Protein AF-A0A6N7I2S1-F1 (afdb_monomer_lite)

Sequence (105 aa):
MAGFEADAGTLRGAAPRIFDASDQIGDAAATVRAAQVTPDSLGRVEGAGAFSVAVAAFAEAHGADLEHGSMWVNDAGDGLLKAAGDYERADADNAAGLSKPGGEQ

Structure (mmCIF, N/CA/C/O backbone):
data_AF-A0A6N7I2S1-F1
#
_entry.id   AF-A0A6N7I2S1-F1
#
loop_
_atom_site.group_PDB
_atom_site.id
_atom_site.type_symbol
_atom_site.label_atom_id
_atom_site.label_alt_id
_atom_site.label_comp_id
_atom_site.label_asym_id
_atom_site.label_entity_id
_atom_site.label_seq_id
_atom_site.pdbx_PDB_ins_code
_atom_site.Cartn_x
_atom_site.Cartn_y
_atom_site.Cartn_z
_atom_site.occupancy
_atom_site.B_iso_or_equiv
_a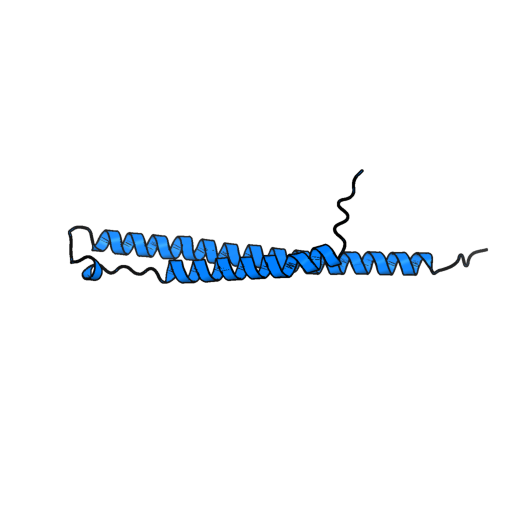tom_site.auth_seq_id
_atom_site.auth_comp_id
_atom_site.auth_asym_id
_atom_site.auth_atom_id
_atom_site.pdbx_PDB_model_num
ATOM 1 N N . MET A 1 1 ? 22.776 -21.081 -20.594 1.00 37.72 1 MET A N 1
ATOM 2 C CA . MET A 1 1 ? 22.426 -20.181 -19.477 1.00 37.72 1 MET A CA 1
ATOM 3 C C . MET A 1 1 ? 21.300 -19.300 -19.981 1.00 37.72 1 MET A C 1
ATOM 5 O O . MET A 1 1 ? 21.569 -18.450 -20.815 1.00 37.72 1 MET A O 1
ATOM 9 N N . ALA A 1 2 ? 20.051 -19.580 -19.607 1.00 38.72 2 ALA A N 1
ATOM 10 C CA . ALA A 1 2 ? 18.934 -18.709 -19.960 1.00 38.72 2 ALA A CA 1
ATOM 11 C C . ALA A 1 2 ? 19.049 -17.456 -19.086 1.00 38.72 2 ALA A C 1
ATOM 13 O O . ALA A 1 2 ? 18.738 -17.506 -17.898 1.00 38.72 2 ALA A O 1
ATOM 14 N N . GLY A 1 3 ? 19.606 -16.379 -19.639 1.00 41.44 3 GLY A N 1
ATOM 15 C CA . GLY A 1 3 ? 19.485 -15.070 -19.015 1.00 41.44 3 GLY A CA 1
ATOM 16 C C . GLY A 1 3 ? 18.005 -14.723 -19.010 1.00 41.44 3 GLY A C 1
ATOM 17 O O . GLY A 1 3 ? 17.370 -14.764 -20.060 1.00 41.44 3 GLY A O 1
ATOM 18 N N . PHE A 1 4 ? 17.432 -14.460 -17.839 1.00 47.50 4 PHE A N 1
ATOM 19 C CA . PHE A 1 4 ? 16.151 -13.768 -17.780 1.00 47.50 4 PHE A CA 1
ATOM 20 C C . PHE A 1 4 ? 16.403 -12.363 -18.328 1.00 47.50 4 PHE A C 1
ATOM 22 O O . PHE A 1 4 ? 16.860 -11.474 -17.616 1.00 47.50 4 PHE A O 1
ATOM 29 N N . GLU A 1 5 ? 16.196 -12.208 -19.629 1.00 55.22 5 GLU A N 1
ATOM 30 C CA . GLU A 1 5 ? 16.240 -10.947 -20.353 1.00 55.22 5 GLU A CA 1
ATOM 31 C C . GLU A 1 5 ? 14.960 -10.183 -19.994 1.00 55.22 5 GLU A C 1
ATOM 33 O O . GLU A 1 5 ? 13.983 -10.166 -20.734 1.00 55.22 5 GLU A O 1
ATOM 38 N N . ALA A 1 6 ? 14.905 -9.641 -18.775 1.00 60.66 6 ALA A N 1
ATOM 39 C CA . ALA A 1 6 ? 13.942 -8.595 -18.478 1.00 60.66 6 ALA A CA 1
ATOM 40 C C . ALA A 1 6 ? 14.460 -7.330 -19.167 1.00 60.66 6 ALA A C 1
ATOM 42 O O . ALA A 1 6 ? 15.328 -6.643 -18.631 1.00 60.66 6 ALA A O 1
ATOM 43 N N . ASP A 1 7 ? 13.979 -7.068 -20.382 1.00 77.88 7 ASP A N 1
ATOM 44 C CA . ASP A 1 7 ? 14.279 -5.826 -21.086 1.00 77.88 7 ASP A CA 1
ATOM 45 C C . ASP A 1 7 ? 13.732 -4.619 -20.294 1.00 77.88 7 ASP A C 1
ATOM 47 O O . ASP A 1 7 ? 12.789 -4.734 -19.497 1.00 77.88 7 ASP A O 1
ATOM 51 N N . ALA A 1 8 ? 14.316 -3.438 -20.501 1.00 84.50 8 ALA A N 1
ATOM 52 C CA . ALA A 1 8 ? 13.928 -2.222 -19.784 1.00 84.50 8 ALA A CA 1
ATOM 53 C C . ALA A 1 8 ? 12.433 -1.866 -19.940 1.00 84.50 8 ALA A C 1
ATOM 55 O O . ALA A 1 8 ? 11.831 -1.284 -19.033 1.00 84.50 8 ALA A O 1
ATOM 56 N N . GLY A 1 9 ? 11.813 -2.225 -21.065 1.00 86.06 9 GLY A N 1
ATOM 57 C CA . GLY A 1 9 ? 10.381 -2.075 -21.309 1.00 86.06 9 GLY A CA 1
ATOM 58 C C . GLY A 1 9 ? 9.537 -2.995 -20.429 1.00 86.06 9 GLY A C 1
ATOM 59 O O . GLY A 1 9 ? 8.554 -2.533 -19.849 1.00 86.06 9 GLY A O 1
ATOM 60 N N . THR A 1 10 ? 9.948 -4.251 -20.243 1.00 90.06 10 THR A N 1
ATOM 61 C CA . THR A 1 10 ? 9.299 -5.188 -19.309 1.00 90.06 10 THR A CA 1
ATOM 62 C C . THR A 1 10 ? 9.318 -4.654 -17.873 1.00 90.06 10 THR A C 1
ATOM 64 O O . THR A 1 10 ? 8.284 -4.646 -17.199 1.00 90.06 10 THR A O 1
ATOM 67 N N . LEU A 1 11 ? 10.463 -4.137 -17.413 1.00 90.94 11 LEU A N 1
ATOM 68 C CA . LEU A 1 11 ? 10.600 -3.562 -16.068 1.00 90.94 11 LEU A CA 1
ATOM 69 C C . LEU A 1 11 ? 9.719 -2.315 -15.881 1.00 90.94 11 LEU A C 1
ATOM 71 O O . LEU A 1 11 ? 8.994 -2.210 -14.889 1.00 90.94 11 LEU A O 1
ATOM 75 N N . ARG A 1 12 ? 9.701 -1.406 -16.865 1.00 92.69 12 ARG A N 1
ATOM 76 C CA . ARG A 1 12 ? 8.804 -0.238 -16.847 1.00 92.69 12 ARG A CA 1
ATOM 77 C C . ARG A 1 12 ? 7.334 -0.608 -16.922 1.00 92.69 12 ARG A C 1
ATOM 79 O O . ARG A 1 12 ? 6.521 0.069 -16.310 1.00 92.69 12 ARG A O 1
ATOM 86 N N . GLY A 1 13 ? 6.985 -1.652 -17.668 1.00 92.75 13 GLY A N 1
ATOM 87 C CA . GLY A 1 13 ? 5.609 -2.131 -17.771 1.00 92.75 13 GLY A CA 1
ATOM 88 C C . GLY A 1 13 ? 5.098 -2.756 -16.472 1.00 92.75 13 GLY A C 1
ATOM 89 O O . GLY A 1 13 ? 3.898 -2.711 -16.200 1.00 92.75 13 GLY A O 1
ATOM 90 N N . ALA A 1 14 ? 5.994 -3.316 -15.656 1.00 92.75 14 ALA A N 1
ATOM 91 C CA . ALA A 1 14 ? 5.656 -3.902 -14.364 1.00 92.75 14 ALA A CA 1
ATOM 92 C C . ALA A 1 14 ? 5.494 -2.852 -13.251 1.00 92.75 14 ALA A C 1
ATOM 94 O O . ALA A 1 14 ? 4.599 -3.004 -12.421 1.00 92.75 14 ALA A O 1
ATOM 95 N N . ALA A 1 15 ? 6.306 -1.787 -13.250 1.00 94.56 15 ALA A N 1
ATOM 96 C CA . ALA A 1 15 ? 6.320 -0.784 -12.180 1.00 94.56 15 ALA A CA 1
ATOM 97 C C . ALA A 1 15 ? 4.937 -0.160 -11.862 1.00 94.56 15 ALA A C 1
ATOM 99 O O . ALA A 1 15 ? 4.579 -0.147 -10.687 1.00 94.56 15 ALA A O 1
ATOM 100 N N . PRO A 1 16 ? 4.095 0.245 -12.840 1.00 97.19 16 PRO A N 1
ATOM 101 C CA . PRO A 1 16 ? 2.754 0.763 -12.558 1.00 97.19 16 PRO A CA 1
ATOM 102 C C . PRO A 1 16 ? 1.884 -0.198 -11.747 1.00 97.19 16 PRO A C 1
ATOM 104 O O . PRO A 1 16 ? 1.232 0.218 -10.802 1.00 97.19 16 PRO A O 1
ATOM 107 N N . ARG A 1 17 ? 1.933 -1.503 -12.049 1.00 96.56 17 ARG A N 1
ATOM 108 C CA . ARG A 1 17 ? 1.144 -2.507 -11.315 1.00 96.56 17 ARG A CA 1
ATOM 109 C C . ARG A 1 17 ? 1.609 -2.667 -9.872 1.00 96.56 17 ARG A C 1
ATOM 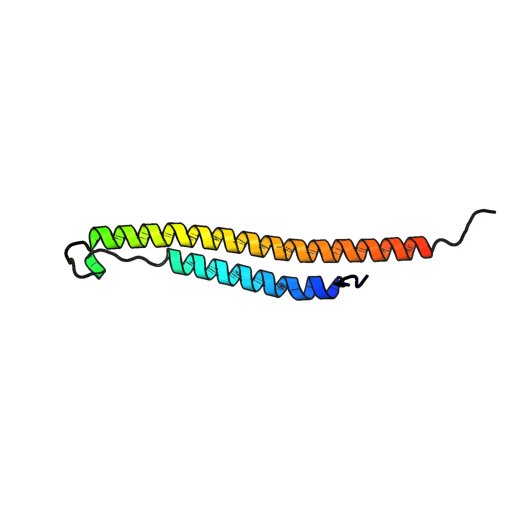111 O O . ARG A 1 17 ? 0.818 -3.039 -9.013 1.00 96.56 17 ARG A O 1
ATOM 118 N N . ILE A 1 18 ? 2.897 -2.442 -9.627 1.00 96.94 18 ILE A N 1
ATOM 119 C CA . ILE A 1 18 ? 3.476 -2.475 -8.287 1.00 96.94 18 ILE A CA 1
ATOM 120 C C . ILE A 1 18 ? 3.050 -1.234 -7.500 1.00 96.94 18 ILE A C 1
ATOM 122 O O . ILE A 1 18 ? 2.631 -1.375 -6.355 1.00 96.94 18 ILE A O 1
ATOM 126 N N . PHE A 1 19 ? 3.056 -0.051 -8.119 1.00 98.06 19 PHE A N 1
ATOM 127 C CA . PHE A 1 19 ? 2.514 1.159 -7.494 1.00 98.06 19 PHE A CA 1
ATOM 128 C C . PHE A 1 19 ? 1.016 1.026 -7.194 1.00 98.06 19 PHE A C 1
ATOM 130 O O . PHE A 1 19 ? 0.614 1.261 -6.060 1.00 98.06 19 PHE A O 1
ATOM 137 N N . ASP A 1 20 ? 0.216 0.509 -8.132 1.00 98.25 20 ASP A N 1
ATOM 138 C CA . ASP A 1 20 ? -1.212 0.244 -7.901 1.00 98.25 20 ASP A CA 1
ATOM 139 C C . ASP A 1 20 ? -1.438 -0.715 -6.717 1.00 98.25 20 ASP A C 1
ATOM 141 O O . ASP A 1 20 ? -2.397 -0.573 -5.957 1.00 98.25 20 ASP A O 1
ATOM 145 N N . ALA A 1 21 ? -0.570 -1.720 -6.556 1.00 97.75 21 ALA A N 1
ATOM 146 C CA . ALA A 1 21 ? -0.630 -2.643 -5.426 1.00 97.75 21 ALA A CA 1
ATOM 147 C C . ALA A 1 21 ? -0.217 -1.967 -4.109 1.00 97.75 21 ALA A C 1
ATOM 149 O O . ALA A 1 21 ? -0.834 -2.228 -3.077 1.00 97.75 21 ALA A O 1
ATOM 150 N N . SER A 1 22 ? 0.798 -1.097 -4.137 1.00 98.38 22 SER A N 1
ATOM 151 C CA . SER A 1 22 ? 1.200 -0.278 -2.988 1.00 98.38 22 SER A CA 1
ATOM 152 C C . SER A 1 22 ? 0.040 0.600 -2.509 1.00 98.38 22 SER A C 1
ATOM 154 O O . SER A 1 22 ? -0.302 0.553 -1.325 1.00 98.38 22 SER A O 1
ATOM 156 N N . ASP A 1 23 ? -0.630 1.297 -3.428 1.00 98.38 23 ASP A N 1
ATOM 157 C CA . ASP A 1 23 ? -1.782 2.151 -3.122 1.00 98.38 23 ASP A CA 1
ATOM 158 C C . ASP A 1 23 ? -2.927 1.342 -2.498 1.00 98.38 23 ASP A C 1
ATOM 160 O O . ASP A 1 23 ? -3.446 1.709 -1.445 1.00 98.38 23 ASP A O 1
ATOM 164 N N . GLN A 1 24 ? -3.255 0.175 -3.064 1.00 98.44 24 GLN A N 1
ATOM 165 C CA . GLN A 1 24 ? -4.281 -0.719 -2.508 1.00 98.44 24 GLN A CA 1
ATOM 166 C C . GLN A 1 24 ? -3.956 -1.192 -1.084 1.00 98.44 24 GLN A C 1
ATOM 168 O O . GLN A 1 24 ? -4.854 -1.317 -0.248 1.00 98.44 24 GLN A O 1
ATOM 173 N N . ILE A 1 25 ? -2.682 -1.462 -0.788 1.00 98.19 25 ILE A N 1
ATOM 174 C CA . ILE A 1 25 ? -2.243 -1.833 0.563 1.00 98.19 25 ILE A CA 1
ATOM 175 C C . ILE A 1 25 ? -2.356 -0.627 1.509 1.00 98.19 25 ILE A C 1
ATOM 177 O O . ILE A 1 25 ? -2.807 -0.788 2.645 1.00 98.19 25 ILE A O 1
ATOM 181 N N . GLY A 1 26 ? -2.008 0.577 1.045 1.00 97.88 26 GLY A N 1
ATOM 182 C CA . GLY A 1 26 ? -2.179 1.821 1.802 1.00 97.88 26 GLY A CA 1
ATOM 183 C C . GLY A 1 26 ? -3.647 2.114 2.136 1.00 97.88 26 GLY A C 1
ATOM 184 O O . GLY A 1 26 ? -3.979 2.412 3.285 1.00 97.88 26 GLY A O 1
ATOM 185 N N . ASP A 1 27 ? -4.548 1.929 1.174 1.00 97.69 27 ASP A N 1
ATOM 186 C CA . ASP A 1 27 ? -5.994 2.072 1.377 1.00 97.69 27 ASP A CA 1
ATOM 187 C C . ASP A 1 27 ? -6.542 1.026 2.360 1.00 97.69 27 ASP A C 1
ATOM 189 O O . ASP A 1 27 ? -7.385 1.330 3.216 1.00 97.69 27 ASP A O 1
ATOM 193 N N . ALA A 1 28 ? -6.036 -0.210 2.294 1.00 96.81 28 ALA A N 1
ATOM 194 C CA . ALA A 1 28 ? -6.361 -1.244 3.270 1.00 96.81 28 ALA A CA 1
ATOM 195 C C . ALA A 1 28 ? -5.879 -0.857 4.679 1.00 96.81 28 ALA A C 1
ATOM 197 O O . ALA A 1 28 ? -6.634 -1.015 5.641 1.00 96.81 28 ALA A O 1
ATOM 198 N N . ALA A 1 29 ? -4.674 -0.288 4.809 1.00 97.31 29 ALA A N 1
ATOM 199 C CA . ALA A 1 29 ? -4.149 0.225 6.074 1.00 97.31 29 ALA A CA 1
ATOM 200 C C . ALA A 1 29 ? -5.067 1.303 6.673 1.00 97.31 29 ALA A C 1
ATOM 202 O O . ALA A 1 29 ? -5.437 1.230 7.850 1.00 97.31 29 ALA A O 1
ATOM 203 N N . ALA A 1 30 ? -5.491 2.269 5.852 1.00 94.56 30 ALA A N 1
ATOM 204 C CA . ALA A 1 30 ? -6.415 3.325 6.259 1.00 94.56 30 ALA A CA 1
ATOM 205 C C . ALA A 1 30 ? -7.776 2.756 6.691 1.00 94.56 30 ALA A C 1
ATOM 207 O O . ALA A 1 30 ? -8.315 3.152 7.727 1.00 94.56 30 ALA A O 1
ATOM 208 N N . THR A 1 31 ? -8.299 1.782 5.943 1.00 95.56 31 THR A N 1
ATOM 209 C CA . THR A 1 31 ? -9.563 1.102 6.256 1.00 95.56 31 THR A CA 1
ATOM 210 C C . THR A 1 31 ? -9.491 0.366 7.594 1.00 95.56 31 THR A C 1
ATOM 212 O O . THR A 1 31 ? -10.404 0.482 8.411 1.00 95.56 31 THR A O 1
ATOM 215 N N . VAL A 1 32 ? -8.395 -0.355 7.851 1.00 92.88 32 VAL A N 1
ATOM 216 C CA . VAL A 1 32 ? -8.178 -1.066 9.119 1.00 92.88 32 VAL A CA 1
ATOM 217 C C . VAL A 1 32 ? -8.068 -0.081 10.281 1.00 92.88 32 VAL A C 1
ATOM 219 O O . VAL A 1 32 ? -8.739 -0.274 11.289 1.00 92.88 32 VAL A O 1
ATOM 222 N N . ARG A 1 33 ? -7.314 1.016 10.139 1.00 91.00 33 ARG A N 1
ATOM 223 C CA . ARG A 1 33 ? -7.207 2.055 11.186 1.00 91.00 33 ARG A CA 1
ATOM 224 C C . ARG A 1 33 ? -8.524 2.769 11.467 1.00 91.00 33 ARG A C 1
ATOM 226 O O . ARG A 1 33 ? -8.768 3.193 12.595 1.00 91.00 33 ARG A O 1
ATOM 233 N N . ALA A 1 34 ? -9.374 2.908 10.455 1.00 90.31 34 ALA A N 1
ATOM 234 C CA . ALA A 1 34 ? -10.702 3.487 10.609 1.00 90.31 34 ALA A CA 1
ATOM 235 C C . ALA A 1 34 ? -11.673 2.563 11.365 1.00 90.31 34 ALA A C 1
ATOM 237 O O . ALA A 1 34 ? -12.736 3.026 11.787 1.00 90.31 34 ALA A O 1
ATOM 238 N N . ALA A 1 35 ? -11.333 1.283 11.564 1.00 87.31 35 ALA A N 1
ATOM 239 C CA . ALA A 1 35 ? -12.147 0.354 12.335 1.00 87.31 35 ALA A CA 1
ATOM 240 C C . ALA A 1 35 ? -12.154 0.750 13.820 1.00 87.31 35 ALA A C 1
ATOM 242 O O . ALA A 1 35 ? -11.320 0.326 14.617 1.00 87.31 35 ALA A O 1
ATOM 243 N N . GLN A 1 36 ? -13.136 1.566 14.200 1.00 78.12 36 GLN A N 1
ATOM 244 C CA . GLN A 1 36 ? -13.403 1.920 15.587 1.00 78.12 36 GLN A CA 1
ATOM 245 C C . GLN A 1 36 ? -14.660 1.215 16.075 1.00 78.12 36 GLN A C 1
ATOM 247 O O . GLN A 1 36 ? -15.717 1.263 15.447 1.00 78.12 36 GLN A O 1
ATOM 252 N N . VAL A 1 37 ? -14.546 0.591 17.241 1.00 81.50 37 VAL A N 1
ATOM 253 C CA . VAL A 1 37 ? -15.676 0.016 17.965 1.00 81.50 37 VAL A CA 1
ATOM 254 C C . VAL A 1 37 ? -15.711 0.680 19.327 1.00 81.50 37 VAL A C 1
ATOM 256 O O . VAL A 1 37 ? -14.709 0.655 20.040 1.00 81.50 37 VAL A O 1
ATOM 259 N N . THR A 1 38 ? -16.847 1.265 19.705 1.00 78.88 38 THR A N 1
ATOM 260 C CA . THR A 1 38 ? -17.017 1.868 21.030 1.00 78.88 38 THR A CA 1
ATOM 261 C C . THR A 1 38 ? -17.810 0.929 21.941 1.00 78.88 38 THR A C 1
ATOM 263 O O . THR A 1 38 ? -18.634 0.147 21.469 1.00 78.88 38 THR A O 1
ATOM 266 N N . PRO A 1 39 ? -17.628 0.991 23.269 1.00 76.31 39 PRO A N 1
ATOM 267 C CA . PRO A 1 39 ? -18.423 0.167 24.181 1.00 76.31 39 PRO A CA 1
ATOM 268 C C . PRO A 1 39 ? -19.933 0.443 24.074 1.00 76.31 39 PRO A C 1
ATOM 270 O O . PRO A 1 39 ? -20.748 -0.466 24.240 1.00 76.31 39 PRO A O 1
ATOM 273 N N . ASP A 1 40 ? -20.310 1.686 23.751 1.00 82.44 40 ASP A N 1
ATOM 274 C CA . ASP A 1 40 ? -21.702 2.079 23.523 1.00 82.44 40 ASP A CA 1
ATOM 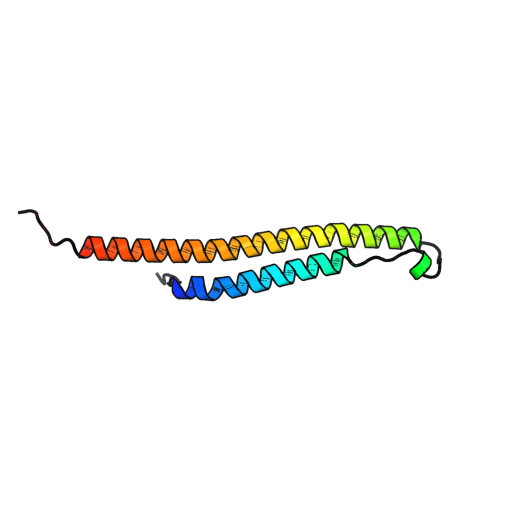275 C C . ASP A 1 40 ? -22.279 1.470 22.234 1.00 82.44 40 ASP A C 1
ATOM 277 O O . ASP A 1 40 ? -23.443 1.069 22.231 1.00 82.44 40 ASP A O 1
ATOM 281 N N . SER A 1 41 ? -21.477 1.303 21.170 1.00 83.50 41 SER A N 1
ATOM 282 C CA . SER A 1 41 ? -21.930 0.636 19.938 1.00 83.50 41 SER A CA 1
ATOM 283 C C . SER A 1 41 ? -22.174 -0.867 20.119 1.00 83.50 41 SER A C 1
ATOM 285 O O . SER A 1 41 ? -22.785 -1.497 19.262 1.00 83.50 41 SER A O 1
ATOM 287 N N . LEU A 1 42 ? -21.717 -1.442 21.235 1.00 82.44 42 LEU A N 1
ATOM 288 C CA . LEU A 1 42 ? -21.873 -2.856 21.590 1.00 82.44 42 LEU A CA 1
ATOM 289 C C . LEU A 1 42 ? -23.041 -3.112 22.555 1.00 82.44 42 LEU A C 1
ATOM 291 O O . LEU A 1 42 ? -23.226 -4.238 23.011 1.00 82.44 42 LEU A O 1
ATOM 295 N N . GLY A 1 43 ? -23.817 -2.081 22.911 1.00 81.44 43 GLY A N 1
ATOM 296 C CA . GLY A 1 43 ? -24.971 -2.228 23.804 1.00 81.44 43 GLY A CA 1
ATOM 297 C C . GLY A 1 43 ? -24.614 -2.416 25.283 1.00 81.44 43 GLY A C 1
ATOM 298 O O . GLY A 1 43 ? -25.442 -2.916 26.041 1.00 81.44 43 GLY A O 1
ATOM 299 N N . ARG A 1 44 ? -23.405 -2.004 25.707 1.00 75.94 44 ARG A N 1
ATOM 300 C CA . ARG A 1 44 ? -22.9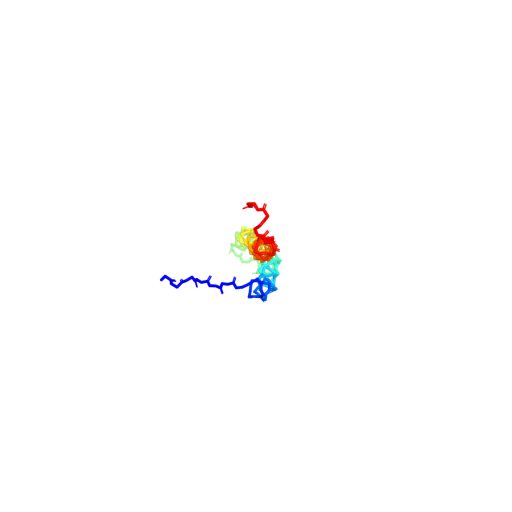30 -2.048 27.110 1.00 75.94 44 ARG A CA 1
ATOM 301 C C . ARG A 1 44 ? -22.958 -3.441 27.747 1.00 75.94 44 ARG A C 1
ATOM 303 O O . ARG A 1 44 ? -23.227 -3.585 28.938 1.00 75.94 44 ARG A O 1
ATOM 310 N N . VAL A 1 45 ? -22.663 -4.464 26.953 1.00 86.44 45 VAL A N 1
ATOM 311 C CA . VAL A 1 45 ? -22.470 -5.829 27.453 1.00 86.44 45 VAL A CA 1
ATOM 312 C C . VAL A 1 45 ? -21.219 -5.929 28.331 1.00 86.44 45 VAL A C 1
ATOM 314 O O . VAL A 1 45 ? -20.266 -5.157 28.178 1.00 86.44 45 VAL A O 1
ATOM 317 N N . GLU A 1 46 ? -21.207 -6.890 29.255 1.00 87.75 46 GLU A N 1
ATOM 318 C CA . GLU A 1 46 ? -20.012 -7.204 30.040 1.00 87.75 46 GLU A CA 1
ATOM 319 C C . GLU A 1 46 ? -18.832 -7.495 29.095 1.00 87.75 46 GLU A C 1
ATOM 321 O O . GLU A 1 46 ? -18.963 -8.234 28.122 1.00 87.75 46 GLU A O 1
ATOM 326 N N . GLY A 1 47 ? -17.686 -6.850 29.331 1.00 87.88 47 GLY A N 1
ATOM 327 C CA . GLY A 1 47 ? -16.505 -6.973 28.469 1.00 87.88 47 GLY A CA 1
ATOM 328 C C . GLY A 1 47 ? -16.465 -6.051 27.240 1.00 87.88 47 GLY A C 1
ATOM 329 O O . GLY A 1 47 ? -15.424 -5.993 26.588 1.00 87.88 47 GLY A O 1
ATOM 330 N N . ALA A 1 48 ? -17.510 -5.260 26.952 1.00 89.12 48 ALA A N 1
ATOM 331 C CA . ALA A 1 48 ? -17.534 -4.331 25.809 1.00 89.12 48 ALA A CA 1
ATOM 332 C C . ALA A 1 48 ? -16.349 -3.345 25.795 1.00 89.12 48 ALA A C 1
ATOM 334 O O . ALA A 1 48 ? -15.788 -3.057 24.740 1.00 89.12 48 ALA A O 1
ATOM 335 N N . GLY A 1 49 ? -15.933 -2.865 26.973 1.00 89.38 49 GLY A N 1
ATOM 336 C CA . GLY A 1 49 ? -14.743 -2.022 27.128 1.00 89.38 49 GLY A CA 1
ATOM 337 C C . GLY A 1 49 ? -13.453 -2.730 26.715 1.00 89.38 49 GLY A C 1
ATOM 338 O O . GLY A 1 49 ? -12.687 -2.200 25.916 1.00 89.38 49 GLY A O 1
ATOM 339 N N . ALA A 1 50 ? -13.238 -3.950 27.211 1.00 91.44 50 ALA A N 1
ATOM 340 C CA . ALA A 1 50 ? -12.049 -4.737 26.892 1.00 91.44 50 ALA A CA 1
ATOM 341 C C . ALA A 1 50 ? -11.995 -5.115 25.404 1.00 91.44 50 ALA A C 1
ATOM 343 O O . ALA A 1 50 ? -10.937 -5.026 24.787 1.00 91.44 50 ALA A O 1
ATOM 344 N N . PHE A 1 51 ? -13.136 -5.477 24.812 1.00 91.50 51 PHE A N 1
ATOM 345 C CA . PHE A 1 51 ? -13.221 -5.763 23.382 1.00 91.50 51 PHE A CA 1
ATOM 346 C C . PHE A 1 51 ? -12.932 -4.523 22.527 1.00 91.50 51 PHE A C 1
ATOM 348 O O . PHE A 1 51 ? -12.137 -4.604 21.599 1.00 91.50 51 PHE A O 1
ATOM 355 N N . SER A 1 52 ? -13.514 -3.369 22.867 1.00 92.12 52 SER A N 1
ATOM 356 C CA . SER A 1 52 ? -13.245 -2.095 22.181 1.00 92.12 52 SER A CA 1
ATOM 357 C C . SER A 1 52 ? -11.750 -1.747 22.189 1.00 92.12 52 SER A C 1
ATOM 359 O O . SER A 1 52 ? -11.187 -1.440 21.139 1.00 92.12 52 SER A O 1
ATOM 361 N N . VAL A 1 53 ? -11.083 -1.890 23.340 1.00 92.31 53 VAL A N 1
ATOM 362 C CA . VAL A 1 53 ? -9.628 -1.688 23.461 1.00 92.31 53 VAL A CA 1
ATOM 363 C C . VAL A 1 53 ? -8.846 -2.695 22.614 1.00 92.31 53 VAL A C 1
ATOM 365 O O . VAL A 1 53 ? -7.900 -2.310 21.932 1.00 92.31 53 VAL A O 1
ATOM 368 N N . ALA A 1 54 ? -9.241 -3.971 22.617 1.00 94.12 54 ALA A N 1
ATOM 369 C CA . ALA A 1 54 ? -8.580 -5.000 21.818 1.00 94.12 54 ALA A CA 1
ATOM 370 C C . ALA A 1 54 ? -8.708 -4.735 20.309 1.00 94.12 54 ALA A C 1
ATOM 372 O O . ALA A 1 54 ? -7.732 -4.899 19.580 1.00 94.12 54 ALA A O 1
ATOM 373 N N . VAL A 1 55 ? -9.878 -4.284 19.844 1.00 93.31 55 VAL A N 1
ATOM 374 C CA . VAL A 1 55 ? -10.088 -3.897 18.441 1.00 93.31 55 VAL A CA 1
ATOM 375 C C . VAL A 1 55 ? -9.233 -2.688 18.077 1.00 93.31 55 VAL A C 1
ATOM 377 O O . VAL A 1 55 ? -8.600 -2.707 17.027 1.00 93.31 55 VAL A O 1
ATOM 380 N N . ALA A 1 56 ? -9.161 -1.674 18.942 1.00 92.62 56 ALA A N 1
ATOM 381 C CA . ALA A 1 56 ? -8.319 -0.504 18.702 1.00 92.62 56 ALA A CA 1
ATOM 382 C C . ALA A 1 56 ? -6.833 -0.888 18.584 1.00 92.62 56 ALA A C 1
ATOM 384 O O . ALA A 1 56 ? -6.176 -0.495 17.624 1.00 92.62 56 ALA A O 1
ATOM 385 N N . ALA A 1 57 ? -6.328 -1.720 19.501 1.00 94.31 57 ALA A N 1
ATOM 386 C CA . ALA A 1 57 ? -4.946 -2.200 19.461 1.00 94.31 57 ALA A CA 1
ATOM 387 C C . ALA A 1 57 ? -4.655 -3.052 18.212 1.00 94.31 57 ALA A C 1
ATOM 389 O O . ALA A 1 57 ? -3.605 -2.908 17.590 1.00 94.31 57 ALA A O 1
ATOM 390 N N . PHE A 1 58 ? -5.597 -3.915 17.819 1.00 94.50 58 PHE A N 1
ATOM 391 C CA . PHE A 1 58 ? -5.511 -4.699 16.586 1.00 94.50 58 PHE A CA 1
ATOM 392 C C . PHE A 1 58 ? -5.452 -3.796 15.344 1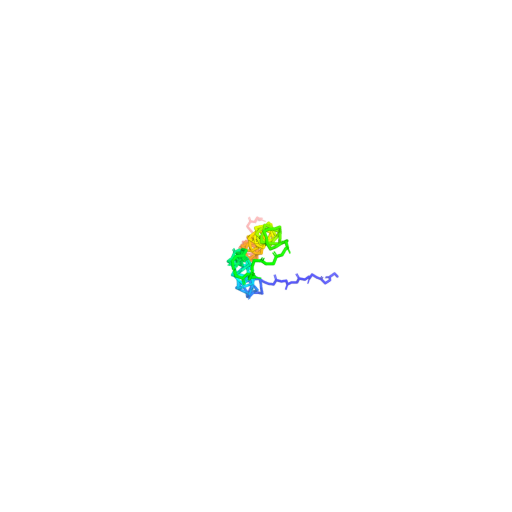.00 94.50 58 PHE A C 1
ATOM 394 O O . PHE A 1 58 ? -4.580 -3.973 14.494 1.00 94.50 58 PHE A O 1
ATOM 401 N N . ALA A 1 59 ? -6.364 -2.825 15.250 1.00 95.75 59 ALA A N 1
ATOM 402 C CA . ALA A 1 59 ? -6.460 -1.893 14.131 1.00 95.75 59 ALA A CA 1
ATOM 403 C C . ALA A 1 59 ? -5.203 -1.022 13.999 1.00 95.75 59 ALA A C 1
ATOM 405 O O . ALA A 1 59 ? -4.717 -0.790 12.893 1.00 95.75 59 ALA A O 1
ATOM 406 N N . GLU A 1 60 ? -4.650 -0.568 15.123 1.00 94.69 60 GLU A N 1
ATOM 407 C CA . GLU A 1 60 ? -3.416 0.210 15.150 1.00 94.69 60 GLU A CA 1
ATOM 408 C C . GLU A 1 60 ? -2.216 -0.618 14.675 1.00 94.69 60 GLU A C 1
ATOM 410 O O . GLU A 1 60 ? -1.523 -0.199 13.745 1.00 94.69 60 GLU A O 1
ATOM 415 N N . ALA A 1 61 ? -2.015 -1.808 15.253 1.00 95.81 61 ALA A N 1
ATOM 416 C CA . ALA A 1 61 ? -0.889 -2.677 14.921 1.00 95.81 61 ALA A CA 1
ATOM 417 C C . ALA A 1 61 ? -0.907 -3.097 13.445 1.00 95.81 61 ALA A C 1
ATOM 419 O O . ALA A 1 61 ? 0.042 -2.839 12.708 1.00 95.81 61 ALA A O 1
ATOM 420 N N . HIS A 1 62 ? -2.015 -3.672 12.974 1.00 96.38 62 HIS A N 1
ATOM 421 C CA . HIS A 1 62 ? -2.088 -4.152 11.595 1.00 96.38 62 HIS A CA 1
ATOM 422 C C . HIS A 1 62 ? -2.216 -3.025 10.574 1.00 96.38 62 HIS A C 1
ATOM 424 O O . HIS A 1 62 ? -1.717 -3.154 9.460 1.00 96.38 62 HIS A O 1
ATOM 430 N N . GLY A 1 63 ? -2.834 -1.904 10.946 1.00 96.88 63 GLY A N 1
ATOM 431 C CA . GLY A 1 63 ? -2.814 -0.704 10.122 1.00 96.88 63 GLY A CA 1
ATOM 432 C C . GLY A 1 63 ? -1.393 -0.181 9.907 1.00 96.88 63 GLY A C 1
ATOM 433 O O . GLY A 1 63 ? -1.036 0.177 8.791 1.00 96.88 63 GLY A O 1
ATOM 434 N N . ALA A 1 64 ? -0.559 -0.176 10.953 1.00 96.50 64 ALA A N 1
ATOM 435 C CA . ALA A 1 64 ? 0.852 0.184 10.828 1.00 96.50 64 ALA A CA 1
ATOM 436 C C . ALA A 1 64 ? 1.650 -0.827 9.996 1.00 96.50 64 ALA A C 1
ATOM 438 O O . ALA A 1 64 ? 2.459 -0.416 9.170 1.00 96.50 64 ALA A O 1
ATOM 439 N N . ASP A 1 65 ? 1.420 -2.128 10.164 1.00 97.56 65 ASP A N 1
ATOM 440 C CA . ASP A 1 65 ? 2.103 -3.146 9.357 1.00 97.56 65 ASP A CA 1
ATOM 441 C C . ASP A 1 65 ? 1.765 -3.017 7.864 1.00 97.56 65 ASP A C 1
ATOM 443 O O . ASP A 1 65 ? 2.654 -3.106 7.018 1.00 97.56 65 ASP A O 1
ATOM 447 N N . LEU A 1 66 ? 0.495 -2.764 7.531 1.00 98.06 66 LEU A N 1
ATOM 448 C CA . LEU A 1 66 ? 0.065 -2.540 6.149 1.00 98.06 66 LEU A CA 1
ATOM 449 C C . LEU A 1 66 ? 0.667 -1.254 5.571 1.00 98.06 66 LEU A C 1
ATOM 451 O O . LEU A 1 66 ? 1.139 -1.273 4.440 1.00 98.06 66 LEU A O 1
ATOM 455 N N . GLU A 1 67 ? 0.722 -0.166 6.341 1.00 97.69 67 GLU A N 1
ATOM 456 C CA . GLU A 1 67 ? 1.389 1.074 5.918 1.00 97.69 67 GLU A CA 1
ATOM 457 C C . GLU A 1 67 ? 2.887 0.853 5.643 1.00 97.69 67 GLU A C 1
ATOM 459 O O . GLU A 1 67 ? 3.416 1.327 4.642 1.00 97.69 67 GLU A O 1
ATOM 464 N N . HIS A 1 68 ? 3.581 0.073 6.474 1.00 97.88 68 HIS A N 1
ATOM 465 C CA . HIS A 1 68 ? 4.963 -0.311 6.175 1.00 97.88 68 HIS A CA 1
ATOM 466 C C . HIS A 1 68 ? 5.066 -1.191 4.926 1.00 97.88 68 HIS A C 1
ATOM 468 O O . HIS A 1 68 ? 5.961 -0.995 4.101 1.00 97.88 68 HIS A O 1
ATOM 474 N N . GLY A 1 69 ? 4.134 -2.129 4.757 1.00 97.75 69 GLY A N 1
ATOM 475 C CA . GLY A 1 69 ? 4.056 -2.982 3.578 1.00 97.75 69 GLY A CA 1
ATOM 476 C C . GLY A 1 69 ? 3.846 -2.193 2.285 1.00 97.75 69 GLY A C 1
ATOM 477 O O . GLY A 1 69 ? 4.505 -2.492 1.288 1.00 97.75 69 GLY A O 1
ATOM 478 N N . SER A 1 70 ? 2.988 -1.166 2.288 1.00 98.38 70 SER A N 1
ATOM 479 C CA . SER A 1 70 ? 2.776 -0.329 1.103 1.00 98.38 70 SER A CA 1
ATOM 480 C C . SER A 1 70 ? 4.054 0.407 0.712 1.00 98.38 70 SER A C 1
ATOM 482 O O . SER A 1 70 ? 4.402 0.400 -0.469 1.00 98.38 70 SER A O 1
ATOM 484 N N . MET A 1 71 ? 4.804 0.949 1.679 1.00 98.19 71 MET A N 1
ATOM 485 C CA . MET A 1 71 ? 6.097 1.596 1.418 1.00 98.19 71 MET A CA 1
ATOM 486 C C . MET A 1 71 ? 7.106 0.628 0.793 1.00 98.19 71 MET A C 1
ATOM 488 O O . MET A 1 71 ? 7.711 0.954 -0.222 1.00 98.19 71 MET A O 1
ATOM 492 N N . TRP A 1 72 ? 7.235 -0.594 1.321 1.00 97.75 72 TRP A N 1
ATOM 493 C CA . TRP A 1 72 ? 8.142 -1.596 0.744 1.00 97.75 72 TRP A CA 1
ATOM 494 C C . TRP A 1 72 ? 7.770 -1.982 -0.688 1.00 97.75 72 TRP A C 1
ATOM 496 O O . TRP A 1 72 ? 8.645 -2.195 -1.528 1.00 97.75 72 TRP A O 1
ATOM 506 N N . VAL A 1 73 ? 6.471 -2.088 -0.976 1.00 97.88 73 VAL A N 1
ATOM 507 C CA . VAL A 1 73 ? 5.991 -2.369 -2.333 1.00 97.88 73 VAL A CA 1
ATOM 508 C C . VAL A 1 73 ? 6.258 -1.174 -3.252 1.00 97.88 73 VAL A C 1
ATOM 510 O O . VAL A 1 73 ? 6.671 -1.379 -4.390 1.00 97.88 73 VAL A O 1
ATOM 513 N N . ASN A 1 74 ? 6.108 0.060 -2.764 1.00 97.88 74 ASN A N 1
ATOM 514 C CA . ASN A 1 74 ? 6.441 1.269 -3.521 1.00 97.88 74 ASN A CA 1
ATOM 515 C C . ASN A 1 74 ? 7.934 1.304 -3.892 1.00 97.88 74 ASN A C 1
ATOM 517 O O . ASN A 1 74 ? 8.277 1.406 -5.071 1.00 97.88 74 ASN A O 1
ATOM 521 N N . ASP A 1 75 ? 8.808 1.067 -2.910 1.00 98.06 75 ASP A N 1
ATOM 522 C CA . ASP A 1 75 ? 10.262 0.998 -3.099 1.00 98.06 75 ASP A CA 1
ATOM 523 C C . ASP A 1 75 ? 10.656 -0.060 -4.145 1.00 98.06 75 ASP A C 1
ATOM 525 O O . ASP A 1 75 ? 11.601 0.123 -4.918 1.00 98.06 75 ASP A O 1
ATOM 529 N N . ALA A 1 76 ? 9.922 -1.177 -4.213 1.00 96.31 76 ALA A N 1
ATOM 530 C CA . ALA A 1 76 ? 10.130 -2.182 -5.251 1.00 96.31 76 ALA A CA 1
ATOM 531 C C . ALA A 1 76 ? 9.789 -1.643 -6.653 1.00 96.31 76 ALA A C 1
ATOM 533 O O . ALA A 1 76 ? 10.514 -1.931 -7.608 1.00 96.31 76 ALA A O 1
ATOM 534 N N . GLY A 1 77 ? 8.727 -0.841 -6.785 1.00 96.88 77 GLY A N 1
ATOM 535 C CA . GLY A 1 77 ? 8.369 -0.152 -8.028 1.00 96.88 77 GLY A CA 1
ATOM 536 C C . GLY A 1 77 ? 9.454 0.829 -8.481 1.00 96.88 77 GLY A C 1
ATOM 537 O O . GLY A 1 77 ? 9.879 0.788 -9.641 1.00 96.88 77 GLY A O 1
ATOM 538 N N . ASP A 1 78 ? 9.988 1.623 -7.554 1.00 97.62 78 ASP A N 1
ATOM 539 C CA . ASP A 1 78 ? 11.131 2.509 -7.806 1.00 97.62 78 ASP A CA 1
ATOM 540 C C . ASP A 1 78 ? 12.379 1.724 -8.231 1.00 97.62 78 ASP A C 1
ATOM 542 O O . ASP A 1 78 ? 13.074 2.092 -9.187 1.00 97.62 78 ASP A O 1
ATOM 546 N N . GLY A 1 79 ? 12.637 0.590 -7.576 1.00 96.12 79 GLY A N 1
ATOM 547 C CA . GLY A 1 79 ? 13.714 -0.330 -7.930 1.00 96.12 79 GLY A CA 1
ATOM 548 C C . GLY A 1 79 ? 13.613 -0.844 -9.368 1.00 96.12 79 GLY A C 1
ATOM 549 O O . GLY A 1 79 ? 14.627 -0.892 -10.071 1.00 96.12 79 GLY A O 1
ATOM 550 N N . LEU A 1 80 ? 12.404 -1.166 -9.842 1.00 94.56 80 LEU A N 1
ATOM 551 C CA . LEU A 1 80 ? 12.169 -1.595 -11.226 1.00 94.56 80 LEU A CA 1
ATOM 552 C C . LEU A 1 80 ? 12.465 -0.478 -12.232 1.00 94.56 80 LEU A C 1
ATOM 554 O O . LEU A 1 80 ? 13.134 -0.724 -13.239 1.00 94.56 80 LEU A O 1
ATOM 558 N N . LEU A 1 81 ? 12.020 0.753 -11.962 1.00 95.88 81 LEU A N 1
ATOM 559 C CA . LEU A 1 81 ? 12.301 1.902 -12.831 1.00 95.88 81 LEU A CA 1
ATOM 560 C C . LEU A 1 81 ? 13.794 2.226 -12.876 1.00 95.88 81 LEU A C 1
ATOM 562 O O . LEU A 1 81 ? 14.344 2.486 -13.952 1.00 95.88 81 LEU A O 1
ATOM 566 N N . LYS A 1 82 ? 14.466 2.162 -11.722 1.00 95.31 82 LYS A N 1
ATOM 567 C CA . LYS A 1 82 ? 15.913 2.342 -11.641 1.00 95.31 82 LYS A CA 1
ATOM 568 C C . LYS A 1 82 ? 16.644 1.271 -12.450 1.00 95.31 82 LYS A C 1
ATOM 570 O O . LYS A 1 82 ? 17.512 1.619 -13.248 1.00 95.31 82 LYS A O 1
ATOM 575 N N . ALA A 1 83 ? 16.275 0.001 -12.286 1.00 91.44 83 ALA A N 1
ATOM 576 C CA . ALA A 1 83 ? 16.876 -1.108 -13.022 1.00 91.44 83 ALA A CA 1
ATOM 577 C C . ALA A 1 83 ? 16.673 -0.969 -14.540 1.00 91.44 83 ALA A C 1
ATOM 579 O O . ALA A 1 83 ? 17.616 -1.176 -15.300 1.00 91.44 83 ALA A O 1
ATOM 580 N N . ALA A 1 84 ? 15.489 -0.534 -14.984 1.00 92.38 84 ALA A N 1
ATOM 581 C CA . ALA A 1 84 ? 15.228 -0.242 -16.393 1.00 92.38 84 ALA A CA 1
ATOM 582 C C . ALA A 1 84 ? 16.168 0.846 -16.941 1.00 92.38 84 ALA A C 1
ATOM 584 O O . ALA A 1 84 ? 16.753 0.687 -18.011 1.00 92.38 84 ALA A O 1
ATOM 585 N N . GLY A 1 85 ? 16.351 1.937 -16.189 1.00 91.44 85 GLY A N 1
ATOM 586 C CA . GLY A 1 85 ? 17.256 3.023 -16.571 1.00 91.44 85 GLY A CA 1
ATOM 587 C C . GLY A 1 85 ? 18.745 2.667 -16.472 1.00 91.44 85 GLY A C 1
ATOM 588 O O . GLY A 1 85 ? 19.560 3.260 -17.178 1.00 91.44 85 GLY A O 1
ATOM 589 N N . ASP A 1 86 ? 19.126 1.737 -15.592 1.00 90.94 86 ASP A N 1
ATOM 590 C CA . ASP A 1 86 ? 20.478 1.165 -15.546 1.00 90.94 86 ASP A CA 1
ATOM 591 C C . ASP A 1 86 ? 20.738 0.302 -16.799 1.00 90.94 86 ASP A C 1
ATOM 593 O O . ASP A 1 86 ? 21.799 0.427 -17.411 1.00 90.94 86 ASP A O 1
ATOM 597 N N . TYR A 1 87 ? 19.758 -0.509 -17.218 1.00 86.62 87 TYR A N 1
ATOM 598 C CA . TYR A 1 87 ? 19.867 -1.383 -18.392 1.00 86.62 87 TYR A CA 1
ATOM 599 C C . TYR A 1 87 ? 20.038 -0.589 -19.694 1.00 86.62 87 TYR A C 1
ATOM 601 O O . TYR A 1 87 ? 20.966 -0.838 -20.455 1.00 86.62 87 TYR A O 1
ATOM 609 N N . GLU A 1 88 ? 19.216 0.439 -19.918 1.00 88.06 88 GLU A N 1
ATOM 610 C CA . GLU A 1 88 ? 19.332 1.278 -21.121 1.00 88.06 88 GLU A CA 1
ATOM 611 C C . GLU A 1 88 ? 20.650 2.039 -21.211 1.00 88.06 88 GLU A C 1
ATOM 613 O O . GLU A 1 88 ? 21.185 2.224 -22.304 1.00 88.06 88 GLU A O 1
ATOM 618 N N . ARG A 1 89 ? 21.183 2.492 -20.071 1.00 87.69 89 ARG A N 1
ATOM 619 C CA . ARG A 1 89 ? 22.499 3.139 -20.043 1.00 87.69 89 ARG A CA 1
ATOM 620 C C . ARG A 1 89 ? 23.598 2.159 -20.423 1.00 87.69 89 ARG A C 1
ATOM 622 O O . ARG A 1 89 ? 24.443 2.508 -21.239 1.00 87.69 89 ARG A O 1
ATOM 629 N N . ALA A 1 90 ? 23.552 0.939 -19.888 1.00 85.94 90 ALA A N 1
ATOM 630 C CA . ALA A 1 90 ? 24.500 -0.104 -20.259 1.00 85.94 90 ALA A CA 1
ATOM 631 C C . ALA A 1 90 ? 24.429 -0.427 -21.763 1.00 85.94 90 ALA A C 1
ATOM 633 O O . ALA A 1 90 ? 25.468 -0.514 -22.418 1.00 85.94 90 ALA A O 1
ATOM 634 N N . ASP A 1 91 ? 23.226 -0.531 -22.333 1.00 84.00 91 ASP A N 1
ATOM 635 C CA . ASP A 1 91 ? 23.040 -0.757 -23.771 1.00 84.00 91 ASP A CA 1
ATOM 636 C C . ASP A 1 91 ? 23.577 0.403 -24.622 1.00 84.00 91 ASP A C 1
ATOM 638 O O . ASP A 1 91 ? 24.273 0.175 -25.616 1.00 84.00 91 ASP A O 1
ATOM 642 N N . ALA A 1 92 ? 23.312 1.649 -24.219 1.00 84.31 92 ALA A N 1
ATOM 643 C CA . ALA A 1 92 ? 23.814 2.834 -24.910 1.00 84.31 92 ALA A CA 1
ATOM 644 C C . ALA A 1 92 ? 25.350 2.925 -24.875 1.00 84.31 92 ALA A C 1
ATOM 646 O O . ALA A 1 92 ? 25.973 3.195 -25.907 1.00 84.31 92 ALA A O 1
ATOM 647 N N . ASP A 1 93 ? 25.968 2.654 -23.722 1.00 86.06 93 ASP A N 1
ATOM 648 C CA . ASP A 1 93 ? 27.425 2.657 -23.555 1.00 86.06 93 ASP A CA 1
ATOM 649 C C . ASP A 1 93 ? 28.088 1.559 -24.403 1.00 86.06 93 ASP A C 1
ATOM 651 O O . ASP A 1 93 ? 29.096 1.805 -25.075 1.00 86.06 93 ASP A O 1
ATOM 655 N N . ASN A 1 94 ? 27.488 0.365 -24.445 1.00 81.06 94 ASN A N 1
ATOM 656 C CA . ASN A 1 94 ? 27.949 -0.743 -25.283 1.00 81.06 94 ASN A CA 1
ATOM 657 C C . ASN A 1 94 ? 27.858 -0.401 -26.779 1.00 81.06 94 ASN A C 1
ATOM 659 O O . ASN A 1 94 ? 28.816 -0.622 -27.528 1.00 81.06 94 ASN A O 1
ATOM 663 N N . ALA A 1 95 ? 26.741 0.183 -27.222 1.00 79.19 95 ALA A N 1
ATOM 664 C CA . ALA A 1 95 ? 26.565 0.622 -28.605 1.00 79.19 95 ALA A CA 1
ATOM 665 C C . ALA A 1 95 ? 27.574 1.720 -28.993 1.00 79.19 95 ALA A C 1
ATOM 667 O O . ALA A 1 95 ? 28.168 1.672 -30.075 1.00 79.19 95 ALA A O 1
ATOM 668 N N . ALA A 1 96 ? 27.830 2.679 -28.098 1.00 77.81 96 ALA A N 1
ATOM 669 C CA . ALA A 1 96 ? 28.818 3.733 -28.310 1.00 77.81 96 ALA A CA 1
ATOM 670 C C . ALA A 1 96 ? 30.256 3.184 -28.373 1.00 77.81 96 ALA A C 1
ATOM 672 O O . ALA A 1 96 ? 31.040 3.626 -29.220 1.00 77.81 96 ALA A O 1
ATOM 673 N N . GLY A 1 97 ? 30.593 2.201 -27.532 1.00 76.31 97 GLY A N 1
ATOM 674 C CA . GLY A 1 97 ? 31.887 1.511 -27.530 1.00 76.31 97 GLY A CA 1
ATOM 675 C C . GLY A 1 97 ? 32.158 0.730 -28.818 1.00 76.31 97 GLY A C 1
ATOM 676 O O . GLY A 1 97 ? 33.259 0.815 -29.358 1.00 76.31 97 GLY A O 1
ATOM 677 N N . LEU A 1 98 ? 31.141 0.055 -29.363 1.00 65.19 98 LEU A N 1
ATOM 678 C CA . LEU A 1 98 ? 31.208 -0.618 -30.668 1.00 65.19 98 LEU A CA 1
ATOM 679 C C . LEU A 1 98 ? 31.324 0.367 -31.845 1.00 65.19 98 LEU A C 1
ATOM 681 O O . LEU A 1 98 ? 31.867 0.014 -32.890 1.00 65.19 98 LEU A O 1
ATOM 685 N N . SER A 1 99 ? 30.835 1.602 -31.688 1.00 61.59 99 SER A N 1
ATOM 686 C CA . SER A 1 99 ? 30.888 2.631 -32.736 1.00 61.59 99 SER A CA 1
ATOM 687 C C . SER A 1 99 ? 32.247 3.328 -32.878 1.00 61.59 99 SER A C 1
ATOM 689 O O . SER A 1 99 ? 32.441 4.039 -33.861 1.00 61.59 99 SER A O 1
ATOM 691 N N . LYS A 1 100 ? 33.192 3.141 -31.939 1.00 55.72 100 LYS A N 1
ATOM 692 C CA . LYS A 1 100 ? 34.581 3.601 -32.100 1.00 55.72 100 LYS A CA 1
ATOM 693 C C . LYS A 1 100 ? 35.344 2.577 -32.952 1.00 55.72 100 LYS A C 1
ATOM 695 O O . LYS A 1 100 ? 35.706 1.522 -32.433 1.00 55.72 100 LYS A O 1
ATOM 700 N N . PRO A 1 101 ? 35.610 2.852 -34.243 1.00 51.34 101 PRO A N 1
ATOM 701 C CA . PRO A 1 101 ? 36.416 1.957 -35.053 1.00 51.34 101 PRO A CA 1
ATOM 702 C C . PRO A 1 101 ? 37.876 2.060 -34.602 1.00 51.34 101 PRO A C 1
ATOM 704 O O . PRO A 1 101 ? 38.321 3.127 -34.182 1.00 51.34 101 PRO A O 1
ATOM 707 N N . GLY A 1 102 ? 38.609 0.950 -34.693 1.00 54.06 102 GLY A N 1
ATOM 708 C CA . GLY A 1 102 ? 40.017 0.831 -34.313 1.00 54.06 102 GLY A CA 1
ATOM 709 C C . GLY A 1 102 ? 40.921 1.912 -34.909 1.00 54.06 102 GLY A C 1
ATOM 710 O O . GLY A 1 102 ? 41.466 1.752 -35.997 1.00 54.06 102 GLY A O 1
ATOM 711 N N . GLY A 1 103 ? 41.114 2.991 -34.158 1.00 50.62 103 GLY A N 1
ATOM 712 C CA . GLY A 1 103 ? 42.170 3.967 -34.370 1.00 50.62 103 GLY A CA 1
ATOM 713 C C . GLY A 1 103 ? 43.389 3.581 -33.553 1.00 50.62 103 GLY A C 1
ATOM 714 O O . GLY A 1 103 ? 43.645 4.221 -32.547 1.00 50.62 103 GLY A O 1
ATOM 715 N N . GLU A 1 104 ? 44.087 2.522 -33.959 1.00 48.31 104 GLU A N 1
ATOM 716 C CA . GLU A 1 104 ? 45.480 2.254 -33.585 1.00 48.31 104 GLU A CA 1
ATOM 717 C C . GLU A 1 104 ? 46.043 1.184 -34.533 1.00 48.31 104 GLU A C 1
ATOM 719 O O . GLU A 1 104 ? 45.803 -0.013 -34.361 1.00 48.31 104 GLU A O 1
ATOM 724 N N . GLN A 1 105 ? 46.719 1.651 -35.588 1.00 38.88 105 GLN A N 1
ATOM 725 C CA . GLN A 1 105 ? 47.990 1.145 -36.125 1.00 38.88 105 GLN A CA 1
ATOM 726 C C . GLN A 1 105 ? 48.518 2.110 -37.191 1.00 38.88 105 GLN A C 1
ATOM 728 O O . GLN A 1 105 ? 47.735 2.475 -38.096 1.00 38.88 105 GLN A O 1
#

pLDDT: mean 86.05, std 15.52, range [37.72, 98.44]

Radius of gyration: 25.2 Å; chains: 1; bounding box: 73×24×66 Å

Foldseek 3Di:
DPDPCCALVNLLVVLVVLLVVLVVLLVVLVVLQPDAQALVNVVVDVCSHVVRVVSNVVSVVVSVVSNVVSVVSNVVSVVSNVVSVVNVVVVVVV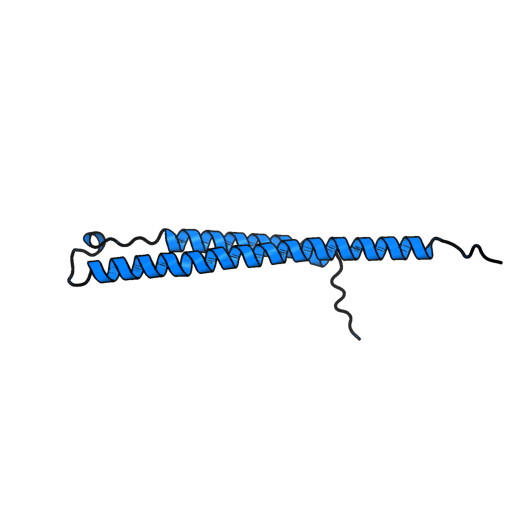VVVVPDPDPDD

Secondary structure (DSSP, 8-state):
-------HHHHHHHHHHHHHHHHHHHHHHHHHHT----TGGGTT-TTHHHHHHHHHHHHHHHHHHHHHHHHHHHHHHHHHHHHHHHHHHHHHHHHHHHTS-----